Protein AF-A0AA43FS81-F1 (afdb_monomer_lite)

Foldseek 3Di:
DDDPDDDDDDDDDDDDDDDDDDDDDWAKEKEWEDEDPPDVCSQQFKWKAKRNDIDGSVQWDQDPVRITIHIDTHDQFAKIKIWMFGDDPHDTFWTDIDIDGHHHQWHKYKYKYWAQDACQVVDDLFDDKDWIQGHPVPDPDPRTTIIITMWIDHVPDPDID

Radius of gyration: 16.12 Å; chains: 1; bounding box: 38×28×53 Å

Structure (mmCIF, N/CA/C/O backbone):
data_AF-A0AA43FS81-F1
#
_entry.id   AF-A0AA43FS81-F1
#
loop_
_atom_site.group_PDB
_atom_site.id
_atom_site.type_symbol
_atom_site.label_atom_id
_atom_site.label_alt_id
_atom_site.label_comp_id
_atom_site.label_asym_id
_atom_site.label_entity_id
_atom_site.label_seq_id
_atom_site.pdbx_PDB_ins_code
_atom_site.Cartn_x
_atom_site.Cartn_y
_atom_site.Cartn_z
_atom_site.occupancy
_atom_site.B_iso_or_equiv
_atom_site.auth_seq_id
_atom_site.auth_comp_id
_atom_site.auth_asym_id
_atom_site.auth_atom_id
_atom_site.pdbx_PDB_model_num
ATOM 1 N N . MET A 1 1 ? -15.072 1.367 31.191 1.00 35.00 1 MET A N 1
ATOM 2 C CA . MET A 1 1 ? -13.859 0.637 30.773 1.00 35.00 1 MET A CA 1
ATOM 3 C C . MET A 1 1 ? -14.327 -0.717 30.295 1.00 35.00 1 MET A C 1
ATOM 5 O O . MET A 1 1 ? -14.530 -1.594 31.121 1.00 35.00 1 MET A O 1
ATOM 9 N N . ASP A 1 2 ? -14.623 -0.833 29.003 1.00 34.12 2 ASP A N 1
ATOM 10 C CA . ASP A 1 2 ? -15.103 -2.086 28.423 1.00 34.12 2 ASP A CA 1
ATOM 11 C C . ASP A 1 2 ? -13.979 -2.700 27.597 1.00 34.12 2 ASP A C 1
ATOM 13 O O . ASP A 1 2 ? -13.561 -2.169 26.568 1.00 34.12 2 ASP A O 1
ATOM 17 N N . ALA A 1 3 ? -13.440 -3.794 28.121 1.00 36.19 3 ALA A N 1
ATOM 18 C CA . ALA A 1 3 ? -12.400 -4.583 27.500 1.00 36.19 3 ALA A CA 1
ATOM 19 C C . ALA A 1 3 ? -13.008 -5.405 26.357 1.00 36.19 3 ALA A C 1
ATOM 21 O O . ALA A 1 3 ? -13.421 -6.546 26.557 1.00 36.19 3 ALA A O 1
ATOM 22 N N . ARG A 1 4 ? -13.023 -4.863 25.135 1.00 35.16 4 ARG A N 1
ATOM 23 C CA . ARG A 1 4 ? -13.175 -5.692 23.930 1.00 35.16 4 ARG A CA 1
ATOM 24 C C . ARG A 1 4 ? -11.836 -6.363 23.641 1.00 35.16 4 ARG A C 1
ATOM 26 O O . ARG A 1 4 ? -11.062 -5.917 22.803 1.00 35.16 4 ARG A O 1
ATOM 33 N N . ARG A 1 5 ? -11.531 -7.397 24.432 1.00 36.12 5 ARG A N 1
ATOM 34 C CA . ARG A 1 5 ? -10.399 -8.290 24.193 1.00 36.12 5 ARG A CA 1
ATOM 35 C C . ARG A 1 5 ? -10.687 -9.192 22.999 1.00 36.12 5 ARG A C 1
ATOM 37 O O . ARG A 1 5 ? -11.758 -9.779 22.879 1.00 36.12 5 ARG A O 1
ATOM 44 N N . PHE A 1 6 ? -9.656 -9.259 22.174 1.00 39.56 6 PHE A N 1
ATOM 45 C CA . PHE A 1 6 ? -9.458 -10.018 20.957 1.00 39.56 6 PHE A CA 1
ATOM 46 C C . PHE A 1 6 ? -9.723 -11.514 21.137 1.00 39.56 6 PHE A C 1
ATOM 48 O O . PHE A 1 6 ? -9.385 -12.113 22.160 1.00 39.56 6 PHE A O 1
ATOM 55 N N . GLY A 1 7 ? -10.351 -12.110 20.128 1.00 31.11 7 GLY A N 1
ATOM 56 C CA . GLY A 1 7 ? -10.747 -13.506 20.153 1.00 31.11 7 GLY A CA 1
ATOM 57 C C . GLY A 1 7 ? -11.295 -13.973 18.813 1.00 31.11 7 GLY A C 1
ATOM 58 O O . GLY A 1 7 ? -12.491 -13.889 18.572 1.00 31.11 7 GLY A O 1
ATOM 59 N N . ARG A 1 8 ? -10.388 -14.546 18.017 1.00 31.97 8 ARG A N 1
ATOM 60 C CA . ARG A 1 8 ? -10.586 -15.568 16.976 1.00 31.97 8 ARG A CA 1
ATOM 61 C C . ARG A 1 8 ? -11.515 -15.264 15.796 1.00 31.97 8 ARG A C 1
ATOM 63 O O . ARG A 1 8 ? -12.728 -15.402 15.869 1.00 31.97 8 ARG A O 1
ATOM 70 N N . GLY A 1 9 ? -10.853 -15.217 14.642 1.00 34.66 9 GLY A N 1
ATOM 71 C CA . GLY A 1 9 ? -11.274 -15.971 13.466 1.00 34.66 9 GLY A CA 1
ATOM 72 C C . GLY A 1 9 ? -11.997 -15.124 12.441 1.00 34.66 9 GLY A C 1
ATOM 73 O O . GLY A 1 9 ? -13.152 -14.760 12.618 1.00 34.66 9 GLY A O 1
ATOM 74 N N . SER A 1 10 ? -11.338 -14.846 11.321 1.00 25.44 10 SER A N 1
ATOM 75 C CA . SER A 1 10 ? -12.009 -14.300 10.144 1.00 25.44 10 SER A CA 1
ATOM 76 C C . SER A 1 10 ? -11.256 -14.691 8.877 1.00 25.44 10 SER A C 1
ATOM 78 O O . SER A 1 10 ? -10.088 -14.373 8.695 1.00 25.44 10 SER A O 1
ATOM 80 N N . THR A 1 11 ? -11.950 -15.411 8.000 1.00 29.97 11 THR A N 1
ATOM 81 C CA . THR A 1 11 ? -11.593 -15.658 6.596 1.00 29.97 11 THR A CA 1
ATOM 82 C C . THR A 1 11 ? -12.677 -14.998 5.755 1.00 29.97 11 THR A C 1
ATOM 84 O O . THR A 1 11 ? -13.849 -15.193 6.060 1.00 29.97 11 THR A O 1
ATOM 87 N N . VAL A 1 12 ? -12.326 -14.245 4.704 1.00 24.98 12 VAL A N 1
ATOM 88 C CA . VAL A 1 12 ? -13.303 -13.708 3.733 1.00 24.98 12 VAL A CA 1
ATOM 89 C C . VAL A 1 12 ? -12.720 -13.751 2.309 1.00 24.98 12 VAL A C 1
ATOM 91 O O . VAL A 1 12 ? -11.509 -13.784 2.112 1.00 24.98 12 VAL A O 1
ATOM 94 N N . VAL A 1 13 ? -13.619 -13.803 1.331 1.00 21.28 13 VAL A N 1
ATOM 95 C CA . VAL A 1 13 ? -13.439 -14.017 -0.113 1.00 21.28 13 VAL A CA 1
ATOM 96 C C . VAL A 1 13 ? -13.557 -12.686 -0.894 1.00 21.28 13 VAL A C 1
ATOM 98 O O . VAL A 1 13 ? -14.035 -11.694 -0.350 1.00 21.28 13 VAL A O 1
ATOM 101 N N . ALA A 1 14 ? -13.049 -12.681 -2.135 1.00 24.58 14 ALA A N 1
ATOM 102 C CA . ALA A 1 14 ? -12.728 -11.561 -3.042 1.00 24.58 14 ALA A CA 1
ATOM 103 C C . ALA A 1 14 ? -13.883 -11.004 -3.918 1.00 24.58 14 ALA A C 1
ATOM 105 O O . ALA A 1 14 ? -14.913 -11.665 -4.026 1.00 24.58 14 ALA A O 1
ATOM 106 N N . LEU A 1 15 ? -13.645 -9.879 -4.639 1.00 20.88 15 LEU A N 1
ATOM 107 C CA . LEU A 1 15 ? -14.100 -9.669 -6.041 1.00 20.88 15 LEU A CA 1
ATOM 108 C C . LEU A 1 15 ? -13.405 -8.497 -6.828 1.00 20.88 15 LEU A C 1
ATOM 110 O O . LEU A 1 15 ? -13.430 -7.365 -6.360 1.00 20.88 15 LEU A O 1
ATOM 114 N N . LEU A 1 16 ? -12.834 -8.840 -8.010 1.00 22.02 16 LEU A N 1
ATOM 115 C CA . LEU A 1 16 ? -12.685 -8.216 -9.377 1.00 22.02 16 LEU A CA 1
ATOM 116 C C . LEU A 1 16 ? -12.705 -6.663 -9.617 1.00 22.02 16 LEU A C 1
ATOM 118 O O . LEU A 1 16 ? -13.591 -6.003 -9.092 1.00 22.02 16 LEU A O 1
ATOM 122 N N . SER A 1 17 ? -11.918 -5.990 -10.506 1.00 23.12 17 SER A N 1
ATOM 123 C CA . SER A 1 17 ? -11.599 -6.244 -11.952 1.00 23.12 17 SER A CA 1
ATOM 124 C C . SER A 1 17 ? -10.515 -5.302 -12.601 1.00 23.12 17 SER A C 1
ATOM 126 O O . SER A 1 17 ? -10.553 -4.103 -12.343 1.00 23.12 17 SER A O 1
ATOM 128 N N . VAL A 1 18 ? -9.662 -5.854 -13.501 1.00 22.45 18 VAL A N 1
ATOM 129 C CA . VAL A 1 18 ? -9.116 -5.474 -14.859 1.00 22.45 18 VAL A CA 1
ATOM 130 C C . VAL A 1 18 ? -8.588 -4.057 -15.238 1.00 22.45 18 VAL A C 1
ATOM 132 O O . VAL A 1 18 ? -9.359 -3.102 -15.243 1.00 22.45 18 VAL A O 1
ATOM 135 N N . ILE A 1 19 ? -7.328 -3.977 -15.744 1.00 26.66 19 ILE A N 1
ATOM 136 C CA . ILE A 1 19 ? -6.863 -3.472 -17.084 1.00 26.66 19 ILE A CA 1
ATOM 137 C C . ILE A 1 19 ? -5.373 -3.845 -17.321 1.00 26.66 19 ILE A C 1
ATOM 139 O O . ILE A 1 19 ? -4.549 -3.780 -16.418 1.00 26.66 19 ILE A O 1
ATOM 143 N N . ALA A 1 20 ? -5.072 -4.234 -18.567 1.00 27.45 20 ALA A N 1
ATOM 144 C CA . ALA A 1 20 ? -3.859 -4.876 -19.084 1.00 27.45 20 ALA A CA 1
ATOM 145 C C . ALA A 1 20 ? -2.574 -4.017 -19.183 1.00 27.45 20 ALA A C 1
ATOM 147 O O . ALA A 1 20 ? -2.631 -2.820 -19.455 1.00 27.45 20 ALA A O 1
ATOM 148 N N . GLY A 1 21 ? -1.418 -4.695 -19.115 1.00 27.98 21 GLY A N 1
ATOM 149 C CA . GLY A 1 21 ? -0.087 -4.215 -19.514 1.00 27.98 21 GLY A CA 1
ATOM 150 C C . GLY A 1 21 ? 0.753 -5.373 -20.081 1.00 27.98 21 GLY A C 1
ATOM 151 O O . GLY A 1 21 ? 0.624 -6.505 -19.618 1.00 27.98 21 GLY A O 1
ATOM 152 N N . CYS A 1 22 ? 1.514 -5.107 -21.145 1.00 32.66 22 CYS A N 1
ATOM 153 C CA . CYS A 1 22 ? 2.083 -6.081 -22.083 1.00 32.66 22 CYS A CA 1
ATOM 154 C C . CYS A 1 22 ? 3.039 -7.128 -21.479 1.00 32.66 22 CYS A C 1
ATOM 156 O O . CYS A 1 22 ? 3.793 -6.872 -20.546 1.00 32.66 22 CYS A O 1
ATOM 158 N N . ALA A 1 23 ? 3.003 -8.317 -22.084 1.00 39.81 23 ALA A N 1
ATOM 159 C CA . ALA A 1 23 ? 3.830 -9.473 -21.775 1.00 39.81 23 ALA A CA 1
ATOM 160 C C . ALA A 1 23 ? 5.294 -9.250 -22.195 1.00 39.81 23 ALA A C 1
ATOM 162 O O . ALA A 1 23 ? 5.560 -9.016 -23.371 1.00 39.81 23 ALA A O 1
ATOM 163 N N . ASP A 1 24 ? 6.210 -9.263 -21.220 1.00 42.91 24 ASP A N 1
ATOM 164 C CA . ASP A 1 24 ? 7.346 -10.212 -21.127 1.00 42.91 24 ASP A CA 1
ATOM 165 C C . ASP A 1 24 ? 8.505 -9.709 -20.241 1.00 42.91 24 ASP A C 1
ATOM 167 O O . ASP A 1 24 ? 9.376 -10.497 -19.880 1.00 42.91 24 ASP A O 1
ATOM 171 N N . ASP A 1 25 ? 8.454 -8.468 -19.746 1.00 56.56 25 ASP A N 1
ATOM 172 C CA . ASP A 1 25 ? 9.383 -7.973 -18.723 1.00 56.56 25 ASP A CA 1
ATOM 173 C C . ASP A 1 25 ? 8.680 -7.902 -17.358 1.00 56.56 25 ASP A C 1
ATOM 175 O O . ASP A 1 25 ? 7.862 -7.022 -17.094 1.00 56.56 25 ASP A O 1
ATOM 179 N N . ARG A 1 26 ? 8.975 -8.856 -16.468 1.00 61.50 26 ARG A N 1
ATOM 180 C CA . ARG A 1 26 ? 8.497 -8.822 -15.076 1.00 61.50 26 ARG A CA 1
ATOM 181 C C . ARG A 1 26 ? 9.540 -8.167 -14.178 1.00 61.50 26 ARG A C 1
ATOM 183 O O . ARG A 1 26 ? 10.709 -8.556 -14.183 1.00 61.50 26 ARG A O 1
ATOM 190 N N . SER A 1 27 ? 9.100 -7.210 -13.370 1.00 69.56 27 SER A N 1
ATOM 191 C CA . SER A 1 27 ? 9.863 -6.686 -12.237 1.00 69.56 27 SER A CA 1
ATOM 192 C C . SER A 1 27 ? 9.400 -7.354 -10.944 1.00 69.56 27 SER A C 1
ATOM 194 O O . SER A 1 27 ? 8.328 -7.954 -10.885 1.00 69.56 27 SER A O 1
ATOM 196 N N . VAL A 1 28 ? 10.212 -7.244 -9.894 1.00 74.06 28 VAL A N 1
ATOM 197 C CA . VAL A 1 28 ? 9.842 -7.701 -8.550 1.00 74.06 28 VAL A CA 1
ATOM 198 C C . VAL A 1 28 ? 9.610 -6.479 -7.674 1.00 74.06 28 VAL A C 1
ATOM 200 O O . VAL A 1 28 ? 10.465 -5.593 -7.609 1.00 74.06 28 VAL A O 1
ATOM 203 N N . MET A 1 29 ? 8.466 -6.458 -6.995 1.00 79.25 29 MET A N 1
ATOM 204 C CA . MET A 1 29 ? 8.179 -5.532 -5.906 1.00 79.25 29 MET A CA 1
ATOM 205 C C . MET A 1 29 ? 8.280 -6.274 -4.573 1.00 79.25 29 MET A C 1
ATOM 207 O O . MET A 1 29 ? 7.690 -7.344 -4.406 1.00 79.25 29 MET A O 1
ATOM 211 N N . GLU A 1 30 ? 9.021 -5.717 -3.617 1.00 81.44 30 GLU A N 1
ATOM 212 C CA . GLU A 1 30 ? 8.964 -6.164 -2.224 1.00 81.44 30 GLU A CA 1
ATOM 213 C C . GLU A 1 30 ? 7.889 -5.362 -1.488 1.00 81.44 30 GLU A C 1
ATOM 215 O O . GLU A 1 30 ? 7.951 -4.137 -1.428 1.00 81.44 30 GLU A O 1
ATOM 220 N N . ILE A 1 31 ? 6.906 -6.060 -0.926 1.00 80.31 31 ILE A N 1
ATOM 221 C CA . ILE A 1 31 ? 5.871 -5.464 -0.085 1.00 80.31 31 ILE A CA 1
ATOM 222 C C . ILE A 1 31 ? 6.242 -5.733 1.367 1.00 80.31 31 ILE A C 1
ATOM 224 O O . ILE A 1 31 ? 6.455 -6.892 1.729 1.00 80.31 31 ILE A O 1
ATOM 228 N N . ARG A 1 32 ? 6.293 -4.698 2.205 1.00 78.88 32 ARG A N 1
ATOM 229 C CA . ARG A 1 32 ? 6.599 -4.790 3.637 1.00 78.88 32 ARG A CA 1
ATOM 230 C C . ARG A 1 32 ? 5.472 -4.180 4.457 1.00 78.88 32 ARG A C 1
ATOM 232 O O . ARG A 1 32 ? 4.944 -3.125 4.123 1.00 78.88 32 ARG A O 1
ATOM 239 N N . ALA A 1 33 ? 5.132 -4.813 5.568 1.00 75.75 33 ALA A N 1
ATOM 240 C CA . ALA A 1 33 ? 4.223 -4.229 6.546 1.00 75.75 33 ALA A CA 1
ATOM 241 C C . ALA A 1 33 ? 5.029 -3.637 7.707 1.00 75.75 33 ALA A C 1
ATOM 243 O O . ALA A 1 33 ? 5.827 -4.336 8.331 1.00 75.75 33 ALA A O 1
ATOM 244 N N . ARG A 1 34 ? 4.830 -2.345 7.984 1.00 68.56 34 ARG A N 1
ATOM 245 C CA . ARG A 1 34 ? 5.589 -1.552 8.968 1.00 68.56 34 ARG A CA 1
ATOM 246 C C . ARG A 1 34 ? 4.813 -1.247 10.255 1.00 68.56 34 ARG A C 1
ATOM 248 O O . ARG A 1 34 ? 5.262 -0.439 11.058 1.00 68.56 34 ARG A O 1
ATOM 255 N N . ALA A 1 35 ? 3.669 -1.890 10.475 1.00 58.38 35 ALA A N 1
ATOM 256 C CA . ALA A 1 35 ? 2.930 -1.786 11.734 1.00 58.38 35 ALA A CA 1
ATOM 257 C C . ALA A 1 35 ? 3.530 -2.715 12.818 1.00 58.38 35 ALA A C 1
ATOM 259 O O . ALA A 1 35 ? 4.039 -3.786 12.472 1.00 58.38 35 ALA A O 1
ATOM 260 N N . PRO A 1 36 ? 3.471 -2.355 14.118 1.00 45.28 36 PRO A N 1
ATOM 261 C CA . PRO A 1 36 ? 3.936 -3.234 15.187 1.00 45.28 36 PRO A CA 1
ATOM 262 C C . PRO A 1 36 ? 3.166 -4.565 15.204 1.00 45.28 36 PRO A C 1
ATOM 264 O O . PRO A 1 36 ? 1.940 -4.610 15.092 1.00 45.28 36 PRO A O 1
ATOM 267 N N . ILE A 1 37 ? 3.928 -5.651 15.367 1.00 41.06 37 ILE A N 1
ATOM 268 C CA . ILE A 1 37 ? 3.497 -7.063 15.426 1.00 41.06 37 ILE A CA 1
ATOM 269 C C . ILE A 1 37 ? 2.721 -7.373 16.725 1.00 41.06 37 ILE A C 1
ATOM 271 O O . ILE A 1 37 ? 2.174 -8.458 16.891 1.00 41.06 37 ILE A O 1
ATOM 275 N N . ASP A 1 38 ? 2.623 -6.415 17.646 1.00 35.56 38 ASP A N 1
ATOM 276 C CA . ASP A 1 38 ? 2.175 -6.632 19.027 1.00 35.56 38 ASP A CA 1
ATOM 277 C C . ASP A 1 38 ? 0.675 -6.947 19.177 1.00 35.56 38 ASP A C 1
ATOM 279 O O . ASP A 1 38 ? 0.200 -7.195 20.285 1.00 35.56 38 ASP A O 1
ATOM 283 N N . SER A 1 39 ? -0.084 -6.984 18.079 1.00 43.31 39 SER A N 1
ATOM 284 C CA . SER A 1 39 ? -1.387 -7.647 18.064 1.00 43.31 39 SER A CA 1
ATOM 285 C C . SER A 1 39 ? -1.289 -8.909 17.217 1.00 43.31 39 SER A C 1
ATOM 287 O O . SER A 1 39 ? -0.842 -8.850 16.071 1.00 43.31 39 SER A O 1
ATOM 289 N N . GLU A 1 40 ? -1.779 -10.038 17.741 1.00 43.03 40 GLU A N 1
ATOM 290 C CA . GLU A 1 40 ? -1.959 -11.295 16.986 1.00 43.03 40 GLU A CA 1
ATOM 291 C C . GLU A 1 40 ? -2.757 -11.094 15.671 1.00 43.03 40 GLU A C 1
ATOM 293 O O . GLU A 1 40 ? -2.770 -11.968 14.805 1.00 43.03 40 GLU A O 1
ATOM 298 N N . ASP A 1 41 ? -3.366 -9.915 15.494 1.00 47.22 41 ASP A N 1
ATOM 299 C CA . ASP A 1 41 ? -4.231 -9.504 14.397 1.00 47.22 41 ASP A CA 1
ATOM 300 C C . ASP A 1 41 ? -3.597 -8.516 13.390 1.00 47.22 41 ASP A C 1
ATOM 302 O O . ASP A 1 41 ? -4.212 -8.233 12.361 1.00 47.22 41 ASP A O 1
ATOM 306 N N . GLY A 1 42 ? -2.380 -8.003 13.624 1.00 48.22 42 GLY A N 1
ATOM 307 C CA . GLY A 1 42 ? -1.828 -6.846 12.889 1.00 48.22 42 GLY A CA 1
ATOM 308 C C . GLY A 1 42 ? -1.706 -7.036 11.370 1.00 48.22 42 GLY A C 1
ATOM 309 O O . GLY A 1 42 ? -1.898 -6.095 10.602 1.00 48.22 42 GLY A O 1
ATOM 310 N N . LEU A 1 43 ? -1.457 -8.275 10.934 1.00 54.38 43 LEU A N 1
ATOM 311 C CA . LEU A 1 43 ? -1.528 -8.679 9.527 1.00 54.38 43 LEU A CA 1
ATOM 312 C C . LEU A 1 43 ? -2.768 -9.491 9.179 1.00 54.38 43 LEU A C 1
ATOM 314 O O . LEU A 1 43 ? -3.118 -9.543 8.004 1.00 54.38 43 LEU A O 1
ATOM 318 N N . ALA A 1 44 ? -3.414 -10.142 10.152 1.00 52.75 44 ALA A N 1
ATOM 319 C CA . ALA A 1 44 ? -4.484 -11.118 9.921 1.00 52.75 44 ALA A CA 1
ATOM 320 C C . ALA A 1 44 ? -5.652 -10.540 9.104 1.00 52.75 44 ALA A C 1
ATOM 322 O O . ALA A 1 44 ? -6.355 -11.273 8.405 1.00 52.75 44 ALA A O 1
ATOM 323 N N . GLY A 1 45 ? -5.824 -9.220 9.164 1.00 62.09 45 GLY A N 1
ATOM 324 C CA . GLY A 1 45 ? -6.815 -8.476 8.409 1.00 62.09 45 GLY A CA 1
ATOM 325 C C . GLY A 1 45 ? -6.309 -7.747 7.167 1.00 62.09 45 GLY A C 1
ATOM 326 O O . GLY A 1 45 ? -7.083 -6.986 6.611 1.00 62.09 45 GLY A O 1
ATOM 327 N N . ILE A 1 46 ? -5.068 -7.905 6.706 1.00 70.44 46 ILE A N 1
ATOM 328 C CA . ILE A 1 46 ? -4.604 -7.205 5.497 1.00 70.44 46 ILE A CA 1
ATOM 329 C C . ILE A 1 46 ? -4.840 -8.060 4.254 1.00 70.44 46 ILE A C 1
ATOM 331 O O . ILE A 1 46 ? -4.511 -9.251 4.206 1.00 70.44 46 ILE A O 1
ATOM 335 N N . ARG A 1 47 ? -5.387 -7.417 3.222 1.00 79.88 47 ARG A N 1
ATOM 336 C CA . ARG A 1 47 ? -5.388 -7.912 1.847 1.00 79.88 47 ARG A CA 1
ATOM 337 C C . ARG A 1 47 ? -4.848 -6.851 0.916 1.00 79.88 47 ARG A C 1
ATOM 339 O O . ARG A 1 47 ? -5.312 -5.716 0.965 1.00 79.88 47 ARG A O 1
ATOM 346 N N . VAL A 1 48 ? -3.918 -7.255 0.061 1.00 77.69 48 VAL A N 1
ATOM 347 C CA . VAL A 1 48 ? -3.328 -6.406 -0.968 1.00 77.69 48 VAL A CA 1
ATOM 348 C C . VAL A 1 48 ? -3.549 -7.071 -2.321 1.00 77.69 48 VAL A C 1
ATOM 350 O O . VAL A 1 48 ? -3.132 -8.207 -2.532 1.00 77.69 48 VAL A O 1
ATOM 353 N N . LEU A 1 49 ? -4.240 -6.390 -3.226 1.00 81.94 49 LEU A N 1
ATOM 354 C CA . LEU A 1 49 ? -4.433 -6.819 -4.607 1.00 81.94 49 LEU A CA 1
ATOM 355 C C . LEU A 1 49 ? -3.465 -6.036 -5.494 1.00 81.94 49 LEU A C 1
ATOM 357 O O . LEU A 1 49 ? -3.564 -4.815 -5.564 1.00 81.94 49 LEU A O 1
ATOM 361 N N . LEU A 1 50 ? -2.541 -6.731 -6.159 1.00 79.56 50 LEU A N 1
ATOM 362 C CA . LEU A 1 50 ? -1.588 -6.149 -7.107 1.00 79.56 50 LEU A CA 1
ATOM 363 C C . LEU A 1 50 ? -1.866 -6.718 -8.486 1.00 79.56 50 LEU A C 1
ATOM 365 O O . LEU A 1 50 ? -1.652 -7.911 -8.695 1.00 79.56 50 LEU A O 1
ATOM 369 N N . ASN A 1 51 ? -2.322 -5.873 -9.412 1.00 73.50 51 ASN A N 1
ATOM 370 C CA . ASN A 1 51 ? -2.574 -6.257 -10.806 1.00 73.50 51 ASN A CA 1
ATOM 371 C C . ASN A 1 51 ? -3.252 -7.643 -10.928 1.00 73.50 51 ASN A C 1
ATOM 373 O O . ASN A 1 51 ? -2.754 -8.530 -11.614 1.00 73.50 51 ASN A O 1
ATOM 377 N N . GLU A 1 52 ? -4.351 -7.832 -10.183 1.00 75.38 52 GLU A N 1
ATOM 378 C CA . GLU A 1 52 ? -5.175 -9.058 -10.101 1.00 75.38 52 GLU A CA 1
ATOM 379 C C . GLU A 1 52 ? -4.659 -10.195 -9.198 1.00 75.38 52 GLU A C 1
ATOM 381 O O . GLU A 1 52 ? -5.410 -11.127 -8.902 1.00 75.38 52 GLU A O 1
ATOM 386 N N . THR A 1 53 ? -3.435 -10.108 -8.674 1.00 78.88 53 THR A N 1
ATOM 387 C CA . THR A 1 53 ? -2.907 -11.085 -7.710 1.00 78.88 53 THR A CA 1
ATOM 388 C C . THR A 1 53 ? -3.204 -10.655 -6.280 1.00 78.88 53 THR A C 1
ATOM 390 O O . THR A 1 53 ? -2.815 -9.570 -5.849 1.00 78.88 53 THR A O 1
ATOM 393 N N . LEU A 1 54 ? -3.908 -11.508 -5.534 1.00 81.88 54 LEU A N 1
ATOM 394 C CA . LEU A 1 54 ? -4.282 -11.251 -4.146 1.00 81.88 54 LEU A CA 1
ATOM 395 C C . LEU A 1 54 ? -3.241 -11.828 -3.181 1.00 81.88 54 LEU A C 1
ATOM 397 O O . LEU A 1 54 ? -3.030 -13.039 -3.154 1.00 81.88 54 LEU A O 1
ATOM 401 N N . TYR A 1 55 ? -2.692 -10.965 -2.332 1.00 78.06 55 TYR A N 1
ATOM 402 C CA . TYR A 1 55 ? -1.818 -11.304 -1.215 1.00 78.06 55 TYR A CA 1
ATOM 403 C C . TYR A 1 55 ? -2.562 -11.064 0.098 1.00 78.06 55 TYR A C 1
ATOM 405 O O . TYR A 1 55 ? -3.047 -9.964 0.371 1.00 78.06 55 TYR A O 1
ATOM 413 N N . GLY A 1 56 ? -2.683 -12.103 0.913 1.00 75.50 56 GLY A N 1
ATOM 414 C CA . GLY A 1 56 ? -3.212 -12.026 2.268 1.00 75.50 56 GLY A CA 1
ATOM 415 C C . GLY A 1 56 ? -2.113 -12.156 3.317 1.00 75.50 56 GLY A C 1
ATOM 416 O O . GLY A 1 56 ? -0.974 -12.496 3.015 1.00 75.50 56 GLY A O 1
ATOM 417 N N . ALA A 1 57 ? -2.488 -11.965 4.581 1.00 71.12 57 ALA A N 1
ATOM 418 C CA . ALA A 1 57 ? -1.616 -12.093 5.755 1.00 71.12 57 ALA A CA 1
ATOM 419 C C . ALA A 1 57 ? -0.633 -13.280 5.711 1.00 71.12 57 ALA A C 1
ATOM 421 O O . ALA A 1 57 ? 0.541 -13.142 6.035 1.00 71.12 57 ALA A O 1
ATOM 422 N N . ARG A 1 58 ? -1.127 -14.454 5.299 1.00 78.19 58 ARG A N 1
ATOM 423 C CA . ARG A 1 58 ? -0.373 -15.718 5.266 1.00 78.19 58 ARG A CA 1
ATOM 424 C C . ARG A 1 58 ? 0.750 -15.755 4.228 1.00 78.19 58 ARG A C 1
ATOM 426 O O . ARG A 1 58 ? 1.604 -16.630 4.307 1.00 78.19 58 ARG A O 1
ATOM 433 N N . ASP A 1 59 ? 0.701 -14.864 3.242 1.00 79.56 59 ASP A N 1
ATOM 434 C CA . ASP A 1 59 ? 1.679 -14.801 2.159 1.00 79.56 59 ASP A CA 1
ATOM 435 C C . ASP A 1 59 ? 2.912 -13.975 2.576 1.00 79.56 59 ASP A C 1
ATOM 437 O O . ASP A 1 59 ? 3.950 -14.028 1.918 1.00 79.56 59 ASP A O 1
ATOM 441 N N . PHE A 1 60 ? 2.823 -13.247 3.698 1.00 74.19 60 PHE A N 1
ATOM 442 C CA . PHE A 1 60 ? 3.931 -12.500 4.283 1.00 74.19 60 PHE A CA 1
ATOM 443 C C . PHE A 1 60 ? 4.789 -13.410 5.167 1.00 74.19 60 PHE A C 1
ATOM 445 O O . PHE A 1 60 ? 4.305 -14.045 6.104 1.00 74.19 60 PHE A O 1
ATOM 452 N N . ALA A 1 61 ? 6.09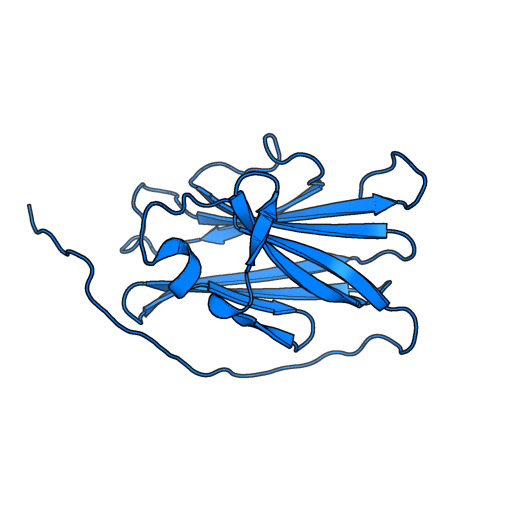1 -13.430 4.897 1.00 76.12 61 ALA A N 1
ATOM 453 C CA . ALA A 1 61 ? 7.092 -14.135 5.689 1.00 76.12 61 ALA A CA 1
AT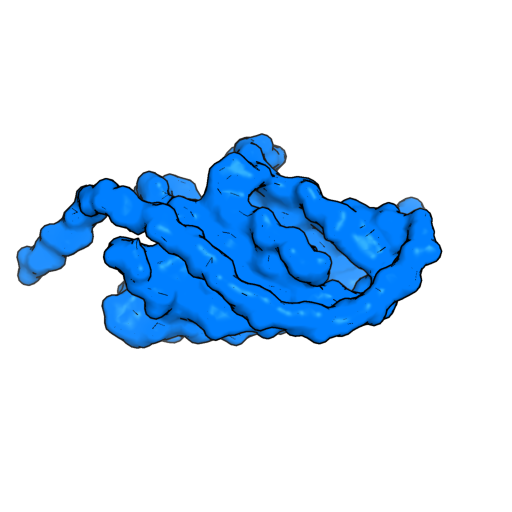OM 454 C C . ALA A 1 61 ? 7.949 -13.142 6.493 1.00 76.12 61 ALA A C 1
ATOM 456 O O . ALA A 1 61 ? 8.085 -11.987 6.083 1.00 76.12 61 ALA A O 1
ATOM 457 N N . PRO A 1 62 ? 8.581 -13.562 7.604 1.00 74.25 62 PRO A N 1
ATOM 458 C CA . PRO A 1 62 ? 9.545 -12.721 8.308 1.00 74.25 62 PRO A CA 1
ATOM 459 C C . PRO A 1 62 ? 10.663 -12.224 7.373 1.00 74.25 62 PRO A C 1
ATOM 461 O O . PRO A 1 62 ? 11.290 -13.008 6.655 1.00 74.25 62 PRO A O 1
ATOM 464 N N . GLY A 1 63 ? 10.901 -10.914 7.365 1.00 62.28 63 GLY A N 1
ATOM 465 C CA . GLY A 1 63 ? 11.935 -10.244 6.581 1.00 62.28 63 GLY A CA 1
ATOM 466 C C . GLY A 1 63 ? 13.107 -9.738 7.418 1.00 62.28 63 GLY A C 1
ATOM 467 O O . GLY A 1 63 ? 13.254 -10.059 8.599 1.00 62.28 63 GLY A O 1
ATOM 468 N N . GLU A 1 64 ? 13.973 -8.947 6.787 1.00 58.28 64 GLU A N 1
ATOM 469 C CA . GLU A 1 64 ? 15.080 -8.287 7.482 1.00 58.28 64 GLU A CA 1
ATOM 470 C C . GLU A 1 64 ? 14.541 -7.313 8.544 1.00 58.28 64 GLU A C 1
ATOM 472 O O . GLU A 1 64 ? 13.519 -6.657 8.340 1.00 58.28 64 GLU A O 1
ATOM 477 N N . GLY A 1 65 ? 15.179 -7.270 9.716 1.00 63.56 65 GLY A N 1
ATOM 478 C CA . GLY A 1 65 ? 14.679 -6.493 10.857 1.00 63.56 65 GLY A CA 1
ATOM 479 C C . GLY A 1 65 ? 13.384 -7.036 11.480 1.00 63.56 65 GLY A C 1
ATOM 480 O O . GLY A 1 65 ? 12.770 -6.343 12.282 1.00 63.56 65 GLY A O 1
ATOM 481 N N . GLY A 1 66 ? 12.955 -8.255 11.119 1.00 66.38 66 GLY A N 1
ATOM 482 C CA . GLY A 1 66 ? 11.738 -8.884 11.642 1.00 66.38 66 GLY A CA 1
ATOM 483 C C . GLY A 1 66 ? 10.441 -8.386 11.001 1.00 66.38 66 GLY A C 1
ATOM 484 O O . GLY A 1 66 ? 9.369 -8.855 11.376 1.00 66.38 66 GLY A O 1
ATOM 485 N N . LEU A 1 67 ? 10.522 -7.479 10.022 1.00 66.75 67 LEU A N 1
ATOM 486 C CA . LEU A 1 67 ? 9.349 -6.936 9.343 1.00 66.75 67 LEU A CA 1
ATOM 487 C C . LEU A 1 67 ? 8.768 -7.960 8.360 1.00 66.75 67 LEU A C 1
ATOM 489 O O . LEU A 1 67 ? 9.512 -8.484 7.526 1.00 66.75 67 LEU A O 1
ATOM 493 N N . PRO A 1 68 ? 7.461 -8.257 8.412 1.00 73.94 68 PRO A N 1
ATOM 494 C CA . PRO A 1 68 ? 6.840 -9.163 7.459 1.00 73.94 68 PRO A CA 1
ATOM 495 C C . PRO A 1 68 ? 6.907 -8.625 6.029 1.00 73.94 68 PRO A C 1
ATOM 497 O O . PRO A 1 68 ? 6.633 -7.445 5.787 1.00 73.94 68 PRO A O 1
ATOM 500 N N . ARG A 1 69 ? 7.221 -9.504 5.074 1.00 78.25 69 ARG A N 1
ATOM 501 C CA . ARG A 1 69 ? 7.337 -9.157 3.658 1.00 78.25 69 ARG A CA 1
ATOM 502 C C . ARG A 1 69 ? 6.844 -10.242 2.712 1.00 78.25 69 ARG A C 1
ATOM 504 O O . ARG A 1 69 ? 6.902 -11.428 3.030 1.00 78.25 69 ARG A O 1
ATOM 511 N N . VAL A 1 70 ? 6.467 -9.834 1.508 1.00 80.88 70 VAL A N 1
ATOM 512 C CA . VAL A 1 70 ? 6.199 -10.724 0.373 1.00 80.88 70 VAL A CA 1
ATOM 513 C C . VAL A 1 70 ? 6.803 -10.130 -0.896 1.00 80.88 70 VAL A C 1
ATOM 515 O O . VAL A 1 70 ? 6.932 -8.913 -1.024 1.00 80.88 70 VAL A O 1
ATOM 518 N N . ARG A 1 71 ? 7.214 -10.989 -1.831 1.00 80.62 71 ARG A N 1
ATOM 519 C CA . ARG A 1 71 ? 7.656 -10.569 -3.165 1.00 80.62 71 ARG A CA 1
ATOM 520 C C . ARG A 1 71 ? 6.545 -10.819 -4.167 1.00 80.62 71 ARG A C 1
ATOM 522 O O . ARG A 1 71 ? 5.988 -11.915 -4.200 1.00 80.62 71 ARG A O 1
ATOM 529 N N . ALA A 1 72 ? 6.261 -9.808 -4.971 1.00 81.56 72 ALA A N 1
ATOM 530 C CA . ALA A 1 72 ? 5.239 -9.844 -5.998 1.00 81.56 72 ALA A CA 1
ATOM 531 C C . ALA A 1 72 ? 5.854 -9.592 -7.374 1.00 81.56 72 ALA A C 1
ATOM 533 O O . ALA A 1 72 ? 6.688 -8.696 -7.531 1.00 81.56 72 ALA A O 1
ATOM 534 N N . ASP A 1 73 ? 5.413 -10.372 -8.359 1.00 83.06 73 ASP A N 1
ATOM 535 C CA . ASP A 1 73 ? 5.657 -10.059 -9.762 1.00 83.06 73 ASP A CA 1
ATOM 536 C C . ASP A 1 73 ? 4.793 -8.853 -10.135 1.00 83.06 73 ASP A C 1
ATOM 538 O O . ASP A 1 73 ? 3.579 -8.852 -9.921 1.00 83.06 73 ASP A O 1
ATOM 542 N N . VAL A 1 74 ? 5.419 -7.829 -10.702 1.00 80.31 74 VAL A N 1
ATOM 543 C CA . VAL A 1 74 ? 4.749 -6.602 -11.139 1.00 80.31 74 VAL A CA 1
ATOM 544 C C . VAL A 1 74 ? 5.137 -6.275 -12.581 1.00 80.31 74 VAL A C 1
ATOM 546 O O . VAL A 1 74 ? 6.195 -6.724 -13.045 1.00 80.31 74 VAL A O 1
ATOM 549 N N . PRO A 1 75 ? 4.312 -5.498 -13.307 1.00 82.12 75 PRO A N 1
ATOM 550 C CA . PRO A 1 75 ? 4.711 -4.957 -14.601 1.00 82.12 75 PRO A CA 1
ATOM 551 C C . PRO A 1 75 ? 6.050 -4.221 -14.487 1.00 82.12 75 PRO A C 1
ATOM 553 O O . PRO A 1 75 ? 6.293 -3.516 -13.501 1.00 82.12 75 PRO A O 1
ATOM 556 N N . SER A 1 76 ? 6.933 -4.398 -15.468 1.00 81.56 76 SER A N 1
ATOM 557 C CA . SER A 1 76 ? 8.188 -3.648 -15.524 1.00 81.56 76 SER A CA 1
ATOM 558 C C . SER A 1 76 ? 7.953 -2.161 -15.770 1.00 81.56 76 SER A C 1
ATOM 560 O O . SER A 1 76 ? 8.670 -1.345 -15.201 1.00 81.56 76 SER A O 1
ATOM 562 N N . ASP A 1 77 ? 6.943 -1.805 -16.562 1.00 82.00 77 ASP A N 1
ATOM 563 C CA . ASP A 1 77 ? 6.549 -0.440 -16.893 1.00 82.00 77 ASP A CA 1
ATOM 564 C C . ASP A 1 77 ? 5.015 -0.260 -16.905 1.00 82.00 77 ASP A C 1
ATOM 566 O O . ASP A 1 77 ? 4.243 -1.184 -16.635 1.00 82.00 77 ASP A O 1
ATOM 570 N N . GLY A 1 78 ? 4.553 0.974 -17.129 1.00 85.88 78 GLY A N 1
ATOM 571 C CA . GLY A 1 78 ? 3.126 1.302 -17.177 1.00 85.88 78 GLY A CA 1
ATOM 572 C C . GLY A 1 78 ? 2.555 1.681 -15.812 1.00 85.88 78 GLY A C 1
ATOM 573 O O . GLY A 1 78 ? 3.117 2.528 -15.124 1.00 85.88 78 GLY A O 1
ATOM 574 N N . PHE A 1 79 ? 1.413 1.105 -15.431 1.00 85.69 79 PHE A N 1
ATOM 575 C CA . PHE A 1 79 ? 0.761 1.397 -14.152 1.00 85.69 79 PHE A CA 1
ATOM 576 C C . PHE A 1 79 ? 0.483 0.118 -13.365 1.00 85.69 79 PHE A C 1
ATOM 578 O O . PHE A 1 79 ? -0.112 -0.823 -13.884 1.00 85.69 79 PHE A O 1
ATOM 585 N N . LEU A 1 80 ? 0.864 0.112 -12.090 1.00 84.25 80 LEU A N 1
ATOM 586 C CA . LEU A 1 80 ? 0.489 -0.906 -11.120 1.00 84.25 80 LEU A CA 1
ATOM 587 C C . LEU A 1 80 ? -0.634 -0.363 -10.239 1.00 84.25 80 LEU A C 1
ATOM 589 O O . LEU A 1 80 ? -0.441 0.599 -9.495 1.00 84.25 80 LEU A O 1
ATOM 593 N N . ARG A 1 81 ? -1.798 -1.009 -10.290 1.00 87.81 81 ARG A N 1
ATOM 594 C CA . ARG A 1 81 ? -2.874 -0.774 -9.327 1.00 87.81 81 ARG A CA 1
ATOM 595 C C . ARG A 1 81 ? -2.641 -1.613 -8.074 1.00 87.81 81 ARG A C 1
ATOM 597 O O . ARG A 1 81 ? -2.438 -2.825 -8.174 1.00 87.81 81 ARG A O 1
ATOM 604 N N . ILE A 1 82 ? -2.723 -0.957 -6.924 1.00 82.94 82 ILE A N 1
ATOM 605 C CA . ILE A 1 82 ? -2.741 -1.569 -5.600 1.00 82.94 82 ILE A CA 1
ATOM 606 C C . ILE A 1 82 ? -4.091 -1.260 -4.978 1.00 82.94 82 ILE A C 1
ATOM 608 O O . ILE A 1 82 ? -4.429 -0.090 -4.829 1.00 82.94 82 ILE A O 1
ATOM 612 N N . ASP A 1 83 ? -4.822 -2.284 -4.561 1.00 86.81 83 ASP A N 1
ATOM 613 C CA . ASP A 1 83 ? -5.967 -2.122 -3.667 1.00 86.81 83 ASP A CA 1
ATOM 614 C C . ASP A 1 83 ? -5.639 -2.767 -2.320 1.00 86.81 83 ASP A C 1
ATOM 616 O O . ASP A 1 83 ? -5.177 -3.908 -2.260 1.00 86.81 83 ASP A O 1
ATOM 620 N N . LEU A 1 84 ? -5.877 -2.037 -1.235 1.00 86.50 84 LEU A N 1
ATOM 621 C CA . LEU A 1 84 ? -5.706 -2.498 0.132 1.00 86.50 84 LEU A CA 1
ATOM 622 C C . LEU A 1 84 ? -7.049 -2.506 0.852 1.00 86.50 84 LEU A C 1
ATOM 624 O O . LEU A 1 84 ? -7.808 -1.536 0.821 1.00 86.50 84 LEU A O 1
ATOM 628 N N . VAL A 1 85 ? -7.302 -3.597 1.566 1.00 85.56 85 VAL A N 1
ATOM 629 C CA . VAL A 1 85 ? -8.400 -3.694 2.523 1.00 85.56 85 VAL A CA 1
ATOM 630 C C . VAL A 1 85 ? -7.835 -4.128 3.865 1.00 85.56 85 VAL A C 1
ATOM 632 O O . VAL A 1 85 ? -7.122 -5.131 3.946 1.00 85.56 85 VAL A O 1
ATOM 635 N N . LEU A 1 86 ? -8.172 -3.371 4.908 1.00 81.44 86 LEU A N 1
ATOM 636 C CA . LEU A 1 86 ? -7.882 -3.707 6.293 1.00 81.44 86 LEU A CA 1
ATOM 637 C C . LEU A 1 86 ? -9.161 -4.196 6.973 1.00 81.44 86 LEU A C 1
ATOM 639 O O . LEU A 1 86 ? -10.189 -3.514 6.963 1.00 81.44 86 LEU A O 1
ATOM 643 N N . TYR A 1 87 ? -9.071 -5.366 7.592 1.00 78.00 87 TYR A N 1
ATOM 644 C CA . TYR A 1 87 ? -10.123 -5.978 8.384 1.00 78.00 87 TYR A CA 1
ATOM 645 C C . TYR A 1 87 ? -9.765 -5.960 9.872 1.00 78.00 87 TYR A C 1
ATOM 647 O O . TYR A 1 87 ? -8.618 -6.196 10.246 1.00 78.00 87 TYR A O 1
ATOM 655 N N . GLN A 1 88 ? -10.764 -5.769 10.727 1.00 74.31 88 GLN A N 1
ATOM 656 C CA . GLN A 1 88 ? -10.649 -5.958 12.171 1.00 74.31 88 GLN A CA 1
ATOM 657 C C . GLN A 1 88 ? -11.938 -6.590 12.691 1.00 74.31 88 GLN A C 1
ATOM 659 O O . GLN A 1 88 ? -13.031 -6.114 12.402 1.00 74.31 88 GLN A O 1
ATOM 664 N N . GLY A 1 89 ? -11.829 -7.705 13.421 1.00 73.56 89 GLY A N 1
ATOM 665 C CA . GLY A 1 89 ? -13.008 -8.414 13.938 1.00 73.56 89 GLY A CA 1
ATOM 666 C C . GLY A 1 89 ? -13.996 -8.873 12.855 1.00 73.56 89 GLY A C 1
ATOM 667 O O . GLY A 1 89 ? -15.188 -8.969 13.123 1.00 73.56 89 GLY A O 1
ATOM 668 N N . GLY A 1 90 ? -13.517 -9.119 11.630 1.00 75.88 90 GLY A N 1
ATOM 669 C CA . GLY A 1 90 ? -14.349 -9.504 10.485 1.00 75.88 90 GLY A CA 1
ATOM 670 C C . GLY A 1 90 ? -14.985 -8.337 9.722 1.00 75.88 90 GLY A C 1
ATOM 671 O O . GLY A 1 90 ? -15.559 -8.562 8.659 1.00 75.88 90 GLY A O 1
ATOM 672 N N . GLU A 1 91 ? -14.840 -7.101 10.201 1.00 78.88 91 GLU A N 1
ATOM 673 C CA . GLU A 1 91 ? -15.353 -5.899 9.542 1.00 78.88 91 GLU A CA 1
ATOM 674 C C . GLU A 1 91 ? -14.256 -5.177 8.758 1.00 78.88 91 GLU A C 1
ATOM 676 O O . GLU A 1 91 ? -13.088 -5.211 9.140 1.00 78.88 91 GLU A O 1
ATOM 681 N N . VAL A 1 92 ? -14.624 -4.522 7.653 1.00 85.06 92 VAL A N 1
ATOM 682 C CA . VAL A 1 92 ? -13.710 -3.646 6.906 1.00 85.06 92 VAL A CA 1
ATOM 683 C C . VAL A 1 92 ? -13.589 -2.325 7.653 1.00 85.06 92 VAL A C 1
ATOM 685 O O . VAL A 1 92 ? -14.582 -1.618 7.817 1.00 85.06 92 VAL A O 1
ATOM 688 N N . VAL A 1 93 ? -12.374 -1.976 8.069 1.00 84.31 93 VAL A N 1
ATOM 689 C CA . VAL A 1 93 ? -12.107 -0.739 8.825 1.00 84.31 93 VAL A CA 1
ATOM 690 C C . VAL A 1 93 ? -11.404 0.327 7.992 1.00 84.31 93 VAL A C 1
ATOM 692 O O . VAL A 1 93 ? -11.503 1.510 8.312 1.00 84.31 93 VAL A O 1
ATOM 695 N N . ALA A 1 94 ? -10.740 -0.085 6.910 1.00 87.19 94 ALA A N 1
ATOM 696 C CA . ALA A 1 94 ? -10.191 0.787 5.879 1.00 87.19 94 ALA A CA 1
ATOM 697 C C . ALA A 1 94 ? -10.179 0.059 4.528 1.00 87.19 94 ALA A C 1
ATOM 699 O O . ALA A 1 94 ? -9.950 -1.152 4.465 1.00 87.19 94 ALA A O 1
ATOM 700 N N . GLY A 1 95 ? -10.415 0.797 3.447 1.00 89.31 95 GLY A N 1
ATOM 701 C CA . GLY A 1 95 ? -10.382 0.277 2.085 1.00 89.31 95 GLY A CA 1
ATOM 702 C C . GLY A 1 95 ? -10.026 1.387 1.108 1.00 89.31 95 GLY A C 1
ATOM 703 O O . GLY A 1 95 ? -10.644 2.449 1.132 1.00 89.31 95 GLY A O 1
ATOM 704 N N . GLY A 1 96 ? -9.022 1.154 0.274 1.00 89.31 96 GLY A N 1
ATOM 705 C CA . GLY A 1 96 ? -8.515 2.152 -0.661 1.00 89.31 96 GLY A CA 1
ATOM 706 C C . GLY A 1 96 ? -7.419 1.576 -1.539 1.00 89.31 96 GLY A C 1
ATOM 707 O O . GLY A 1 96 ? -7.212 0.367 -1.565 1.00 89.31 96 GLY A O 1
ATOM 708 N N . GLY A 1 97 ? -6.713 2.428 -2.267 1.00 88.44 97 GLY A N 1
ATOM 709 C CA . GLY A 1 97 ? -5.698 1.958 -3.192 1.00 88.44 97 GLY A CA 1
ATOM 710 C C . GLY A 1 97 ? -4.923 3.083 -3.848 1.00 88.44 97 GLY A C 1
ATOM 711 O O . GLY A 1 97 ? -5.315 4.243 -3.772 1.00 88.44 97 GLY A O 1
ATOM 712 N N . ALA A 1 98 ? -3.839 2.712 -4.516 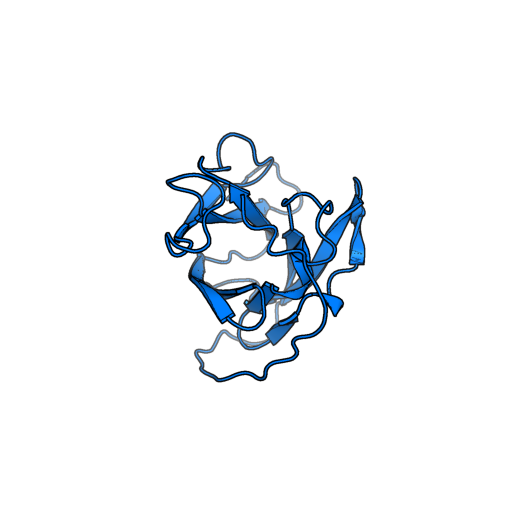1.00 87.50 98 ALA A N 1
ATOM 713 C CA . ALA A 1 98 ? -2.961 3.618 -5.239 1.00 87.50 98 ALA A CA 1
ATOM 714 C C . ALA A 1 98 ? -2.707 3.095 -6.657 1.00 87.50 98 ALA A C 1
ATOM 716 O O . ALA A 1 98 ? -2.798 1.897 -6.931 1.00 87.50 98 ALA A O 1
ATOM 717 N N . SER A 1 99 ? -2.377 4.005 -7.571 1.00 87.88 99 SER A N 1
ATOM 718 C CA . SER A 1 99 ? -1.856 3.662 -8.897 1.00 87.88 99 SER A CA 1
ATOM 719 C C . SER A 1 99 ? -0.423 4.161 -9.007 1.00 87.88 99 SER A C 1
ATOM 721 O O . SER A 1 99 ? -0.176 5.364 -8.961 1.00 87.88 99 SER A O 1
ATOM 723 N N . ILE A 1 100 ? 0.520 3.233 -9.138 1.00 86.50 100 ILE A N 1
ATOM 724 C CA . ILE A 1 100 ? 1.950 3.519 -9.224 1.00 86.50 100 ILE A CA 1
ATOM 725 C C . ILE A 1 100 ? 2.358 3.517 -10.691 1.00 86.50 100 ILE A C 1
ATOM 727 O O . ILE A 1 100 ? 2.131 2.534 -11.390 1.00 86.50 100 ILE A O 1
ATOM 731 N N . ALA A 1 101 ? 2.977 4.602 -11.155 1.00 87.62 101 ALA A N 1
ATOM 732 C CA . ALA A 1 101 ? 3.634 4.619 -12.456 1.00 87.62 101 ALA A CA 1
ATOM 733 C C . ALA A 1 101 ? 4.926 3.792 -12.373 1.00 87.62 101 ALA A C 1
ATOM 735 O O . ALA A 1 101 ? 5.880 4.183 -11.701 1.00 87.62 101 ALA A O 1
ATOM 736 N N . MET A 1 102 ? 4.932 2.643 -13.037 1.00 83.06 102 MET A N 1
ATOM 737 C CA . MET A 1 102 ? 6.057 1.720 -13.084 1.00 83.06 102 MET A CA 1
ATOM 738 C C . MET A 1 102 ? 7.040 2.156 -14.170 1.00 83.06 102 MET A C 1
ATOM 740 O O . MET A 1 102 ? 6.655 2.612 -15.250 1.00 83.06 102 MET A O 1
ATOM 744 N N . GLN A 1 103 ? 8.325 1.981 -13.888 1.00 83.19 103 GLN A N 1
ATOM 745 C CA . GLN A 1 103 ? 9.422 2.262 -14.804 1.00 83.19 103 GLN A CA 1
ATOM 746 C C . GLN A 1 103 ? 10.316 1.040 -14.929 1.00 83.19 103 GLN A C 1
ATOM 748 O O . GLN A 1 103 ? 10.738 0.453 -13.923 1.00 83.19 103 GLN A O 1
ATOM 753 N N . GLY A 1 104 ? 10.645 0.704 -16.176 1.00 79.62 104 GLY A N 1
ATOM 754 C CA . GLY A 1 104 ? 11.584 -0.365 -16.474 1.00 79.62 104 GLY A CA 1
ATOM 755 C C . GLY A 1 104 ? 12.941 -0.103 -15.821 1.00 79.62 104 GLY A C 1
ATOM 756 O O . GLY A 1 104 ? 13.360 1.043 -15.663 1.00 79.62 104 GLY A O 1
ATOM 757 N N . ASN A 1 105 ? 13.647 -1.177 -15.461 1.00 77.94 105 ASN A N 1
ATOM 758 C CA . ASN A 1 105 ? 14.952 -1.159 -14.778 1.00 77.94 105 ASN A CA 1
ATOM 759 C C . ASN A 1 105 ? 14.955 -0.662 -13.322 1.00 77.94 105 ASN A C 1
ATOM 761 O O . ASN A 1 105 ? 16.033 -0.432 -12.773 1.00 77.94 105 ASN A O 1
ATOM 765 N N . PHE A 1 106 ? 13.795 -0.542 -12.676 1.00 77.44 106 PHE A N 1
ATOM 766 C CA . PHE A 1 106 ? 13.706 -0.233 -11.249 1.00 77.44 106 PHE A CA 1
ATOM 767 C C . PHE A 1 106 ? 13.431 -1.484 -10.404 1.00 77.44 106 PHE A C 1
ATOM 769 O O . PHE A 1 106 ? 12.739 -2.415 -10.822 1.00 77.44 106 PHE A O 1
ATOM 776 N N . GLU A 1 107 ? 13.988 -1.502 -9.198 1.00 79.88 107 GLU A N 1
ATOM 777 C CA . GLU A 1 107 ? 13.571 -2.373 -8.102 1.00 79.88 107 GLU A CA 1
ATOM 778 C C . GLU A 1 107 ? 12.579 -1.610 -7.235 1.00 79.88 107 GLU A C 1
ATOM 780 O O . GLU A 1 107 ? 12.865 -0.489 -6.812 1.00 79.88 107 GLU A O 1
ATOM 785 N N . TRP A 1 108 ? 11.416 -2.206 -6.991 1.00 83.88 108 TRP A N 1
ATOM 786 C CA . TRP A 1 108 ? 10.296 -1.514 -6.366 1.00 83.88 108 TRP A CA 1
ATOM 787 C C . TRP A 1 108 ? 10.060 -1.986 -4.937 1.00 83.88 108 TRP A C 1
ATOM 789 O O . TRP A 1 108 ? 10.156 -3.178 -4.633 1.00 83.88 108 TRP A O 1
ATOM 799 N N . GLY A 1 109 ? 9.708 -1.042 -4.070 1.00 84.75 109 GLY A N 1
ATOM 800 C CA . GLY A 1 109 ? 9.282 -1.298 -2.702 1.00 84.75 109 GLY A CA 1
ATOM 801 C C . GLY A 1 109 ? 7.920 -0.675 -2.428 1.00 84.75 109 GLY A C 1
ATOM 802 O O . GLY A 1 109 ? 7.654 0.448 -2.857 1.00 84.75 109 GLY A O 1
ATOM 803 N N . LEU A 1 110 ? 7.080 -1.400 -1.696 1.00 85.69 110 LEU A N 1
ATOM 804 C CA . LEU A 1 110 ? 5.826 -0.909 -1.134 1.00 85.69 110 LEU A CA 1
ATOM 805 C C . LEU A 1 110 ? 5.814 -1.194 0.366 1.00 85.69 110 LEU A C 1
ATOM 807 O O . LEU A 1 110 ? 5.850 -2.345 0.788 1.00 85.69 110 LEU A O 1
ATOM 811 N N . ASP A 1 111 ? 5.697 -0.150 1.164 1.00 83.69 111 ASP A N 1
ATOM 812 C CA . ASP A 1 111 ? 5.584 -0.211 2.608 1.00 83.69 111 ASP A CA 1
ATOM 813 C C . ASP A 1 111 ? 4.162 0.173 3.029 1.00 83.69 111 ASP A C 1
ATOM 815 O O . ASP A 1 111 ? 3.612 1.181 2.590 1.00 83.69 111 ASP A O 1
ATOM 819 N N . VAL A 1 112 ? 3.559 -0.635 3.898 1.00 83.75 112 VAL A N 1
ATOM 820 C CA . VAL A 1 112 ? 2.232 -0.378 4.469 1.00 83.75 112 VAL A CA 1
ATOM 821 C C . VAL A 1 112 ? 2.392 0.033 5.928 1.00 83.75 112 VAL A C 1
ATOM 823 O O . VAL A 1 112 ? 2.864 -0.763 6.743 1.00 83.75 112 VAL A O 1
ATOM 826 N N . PHE A 1 113 ? 1.978 1.250 6.272 1.00 82.88 113 PHE A N 1
ATOM 827 C CA . PHE A 1 113 ? 2.024 1.789 7.633 1.00 82.88 113 PHE A CA 1
ATOM 828 C C . PHE A 1 113 ? 0.618 1.965 8.201 1.00 82.88 113 PHE A C 1
ATOM 830 O O . PHE A 1 113 ? -0.329 2.222 7.464 1.00 82.88 113 PHE A O 1
ATOM 837 N N . ARG A 1 114 ? 0.490 1.884 9.526 1.00 83.81 114 ARG A N 1
ATOM 838 C CA . ARG A 1 114 ? -0.710 2.292 10.267 1.00 83.81 114 ARG A CA 1
ATOM 839 C C . ARG A 1 114 ? -0.284 3.319 11.307 1.00 83.81 114 ARG A C 1
ATOM 841 O O . ARG A 1 114 ? 0.377 2.950 12.272 1.00 83.81 114 ARG A O 1
ATOM 848 N N . GLN A 1 115 ? -0.604 4.584 11.070 1.00 82.38 115 GLN A N 1
ATOM 849 C CA . GLN A 1 115 ? -0.167 5.707 11.902 1.00 82.38 115 GLN A CA 1
ATOM 850 C C . GLN A 1 115 ? -0.938 6.984 11.544 1.00 82.38 115 GLN A C 1
ATOM 852 O O . GLN A 1 115 ? -1.694 7.019 10.572 1.00 82.38 115 GLN A O 1
ATOM 857 N N . ILE A 1 116 ? -0.752 8.032 12.343 1.00 87.94 116 ILE A N 1
ATOM 858 C CA . ILE A 1 116 ? -1.387 9.340 12.136 1.00 87.94 116 ILE A CA 1
ATOM 859 C C . ILE A 1 116 ? -0.633 10.153 11.080 1.00 87.94 116 ILE A C 1
ATOM 861 O O . ILE A 1 116 ? -1.242 10.750 10.198 1.00 87.94 116 ILE A O 1
ATOM 865 N N . GLU A 1 117 ? 0.694 10.176 11.171 1.00 90.00 117 GLU A N 1
ATOM 866 C CA . GLU A 1 117 ? 1.544 11.030 10.341 1.00 90.00 117 GLU A CA 1
ATOM 867 C C . GLU A 1 117 ? 1.921 10.349 9.025 1.00 90.00 117 GLU A C 1
ATOM 869 O O . GLU A 1 117 ? 2.035 9.126 8.954 1.00 90.00 117 GLU A O 1
ATOM 874 N N . ASP A 1 118 ? 2.155 11.142 7.983 1.00 91.44 118 ASP A N 1
ATOM 875 C CA . ASP A 1 118 ? 2.660 10.634 6.710 1.00 91.44 118 ASP A CA 1
ATOM 876 C C . ASP A 1 118 ? 4.061 10.010 6.914 1.00 91.44 118 ASP A C 1
ATOM 878 O O . ASP A 1 118 ? 4.965 10.685 7.416 1.00 91.44 118 ASP A O 1
ATOM 882 N N . PRO A 1 119 ? 4.284 8.728 6.557 1.00 83.62 119 PRO A N 1
ATOM 883 C CA . PRO A 1 119 ? 5.577 8.083 6.741 1.00 83.62 119 PRO A CA 1
ATOM 884 C C . PRO A 1 119 ? 6.654 8.578 5.770 1.00 83.62 119 PRO A C 1
ATOM 886 O O . PRO A 1 119 ? 7.790 8.130 5.909 1.00 83.62 119 PRO A O 1
ATOM 889 N N . LEU A 1 120 ? 6.359 9.447 4.796 1.00 85.31 120 LEU A N 1
ATOM 890 C CA . LEU A 1 120 ? 7.308 9.831 3.744 1.00 85.31 120 LEU A CA 1
ATOM 891 C C . LEU A 1 120 ? 8.657 10.329 4.293 1.00 85.31 120 LEU A C 1
ATOM 893 O O . LEU A 1 120 ? 9.700 9.933 3.779 1.00 85.31 120 LEU A O 1
ATOM 897 N N . ASP A 1 121 ? 8.650 11.102 5.381 1.00 78.62 121 ASP A N 1
ATOM 898 C CA . ASP A 1 121 ? 9.873 11.641 5.999 1.00 78.62 121 ASP A CA 1
ATOM 899 C C . ASP A 1 121 ? 10.684 10.596 6.788 1.00 78.62 121 ASP A C 1
ATOM 901 O O . ASP A 1 121 ? 11.855 10.808 7.106 1.00 78.62 121 ASP A O 1
ATOM 905 N N . THR A 1 122 ? 10.075 9.456 7.119 1.00 75.38 122 THR A N 1
ATOM 906 C CA . THR A 1 122 ? 10.692 8.390 7.931 1.00 75.38 122 THR A CA 1
ATOM 907 C C . THR A 1 122 ? 10.927 7.100 7.147 1.00 75.38 122 THR A C 1
ATOM 909 O O . THR A 1 122 ? 11.735 6.259 7.553 1.00 75.38 122 THR A O 1
ATOM 912 N N . CYS A 1 123 ? 10.266 6.935 6.001 1.00 72.19 123 CYS A N 1
ATOM 913 C CA . CYS A 1 123 ? 10.453 5.796 5.126 1.00 72.19 123 CYS A CA 1
ATOM 914 C C . CYS A 1 123 ? 11.722 5.962 4.284 1.00 72.19 123 CYS A C 1
ATOM 916 O O . CYS A 1 123 ? 11.803 6.776 3.365 1.00 72.19 123 CYS A O 1
ATOM 918 N N . MET A 1 124 ? 12.710 5.104 4.535 1.00 70.00 124 MET A N 1
ATOM 919 C CA . MET A 1 124 ? 13.902 5.039 3.695 1.00 70.00 124 MET A CA 1
ATOM 920 C C . MET A 1 124 ? 13.574 4.466 2.310 1.00 70.00 124 MET A C 1
ATOM 922 O O . MET A 1 124 ? 13.212 3.295 2.186 1.00 70.00 124 MET A O 1
ATOM 926 N N . GLY A 1 125 ? 13.777 5.282 1.273 1.00 73.75 125 GLY A N 1
ATOM 927 C CA . GLY A 1 125 ? 13.594 4.887 -0.126 1.00 73.75 125 GLY A CA 1
ATOM 928 C C . GLY A 1 125 ? 12.160 5.004 -0.643 1.00 73.75 125 GLY A C 1
ATOM 929 O O . GLY A 1 125 ? 11.911 4.588 -1.771 1.00 73.75 1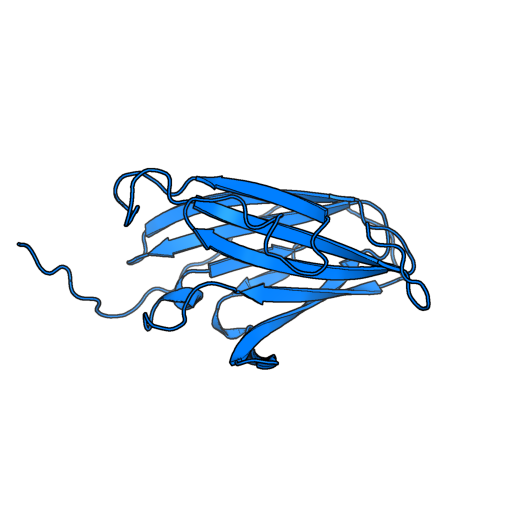25 GLY A O 1
ATOM 930 N N . CYS A 1 126 ? 11.235 5.566 0.142 1.00 81.06 126 CYS A N 1
ATOM 931 C CA . CYS A 1 126 ? 9.929 5.973 -0.365 1.00 81.06 126 CYS A CA 1
ATOM 932 C C . CYS A 1 126 ? 10.025 7.329 -1.075 1.00 81.06 126 CYS A C 1
ATOM 934 O O . CYS A 1 126 ? 10.772 8.211 -0.655 1.00 81.06 126 CYS A O 1
ATOM 936 N N . PHE A 1 127 ? 9.228 7.504 -2.122 1.00 86.69 127 PHE A N 1
ATOM 937 C CA . PHE A 1 127 ? 9.096 8.757 -2.864 1.00 86.69 127 PHE A CA 1
ATOM 938 C C . PHE A 1 127 ? 7.676 9.324 -2.816 1.00 86.69 127 PHE A C 1
ATOM 940 O O . PHE A 1 127 ? 7.485 10.541 -2.862 1.00 86.69 127 PHE A O 1
ATOM 947 N N . ARG A 1 128 ? 6.665 8.456 -2.723 1.00 91.56 128 ARG A N 1
ATOM 948 C CA . ARG A 1 128 ? 5.255 8.847 -2.651 1.00 91.56 128 ARG A CA 1
ATOM 949 C C . ARG A 1 128 ? 4.522 8.065 -1.581 1.00 91.56 128 ARG A C 1
ATOM 951 O O . ARG A 1 128 ? 4.905 6.946 -1.235 1.00 91.56 128 ARG A O 1
ATOM 958 N N . THR A 1 129 ? 3.433 8.666 -1.125 1.00 92.25 129 THR A N 1
ATOM 959 C CA . THR A 1 129 ? 2.490 8.078 -0.186 1.00 92.25 129 THR A CA 1
ATOM 960 C C . THR A 1 129 ? 1.054 8.265 -0.664 1.00 92.25 129 THR A C 1
ATOM 962 O O . THR A 1 129 ? 0.748 9.190 -1.417 1.00 92.25 129 THR A O 1
ATOM 965 N N . GLU A 1 130 ? 0.180 7.360 -0.236 1.00 94.38 130 GLU A N 1
ATOM 966 C CA . GLU A 1 130 ? -1.271 7.438 -0.378 1.00 94.38 130 GLU A CA 1
ATOM 967 C C . GLU A 1 130 ? -1.899 7.145 0.984 1.00 94.38 130 GLU A C 1
ATOM 969 O O . GLU A 1 130 ? -1.556 6.152 1.636 1.00 94.38 130 GLU A O 1
ATOM 974 N N . MET A 1 131 ? -2.822 8.007 1.410 1.00 94.69 131 MET A N 1
ATOM 975 C CA . MET A 1 131 ? -3.527 7.875 2.680 1.00 94.69 131 MET A CA 1
ATOM 976 C C . MET A 1 131 ? -4.862 7.160 2.475 1.00 94.69 131 MET A C 1
ATOM 978 O O . MET A 1 131 ? -5.709 7.599 1.701 1.00 94.69 131 MET A O 1
ATOM 982 N N . ILE A 1 132 ? -5.101 6.108 3.250 1.00 91.94 132 ILE A N 1
ATOM 983 C CA . ILE A 1 132 ? -6.381 5.411 3.322 1.00 91.94 132 ILE A CA 1
ATOM 984 C C . ILE A 1 132 ? -6.952 5.620 4.732 1.00 91.94 132 ILE A C 1
ATOM 986 O O . ILE A 1 132 ? -6.416 5.069 5.700 1.00 91.94 132 ILE A O 1
ATOM 990 N N . PRO A 1 133 ? -8.034 6.402 4.888 1.00 92.75 133 PRO A N 1
ATOM 991 C CA . PRO A 1 133 ? -8.579 6.705 6.204 1.00 92.75 133 PRO A CA 1
ATOM 992 C C . PRO A 1 133 ? -9.144 5.448 6.874 1.00 92.75 133 PRO A C 1
ATOM 994 O O . PRO A 1 133 ? -9.857 4.657 6.251 1.00 92.75 133 PRO A O 1
ATOM 997 N N . ILE A 1 134 ? -8.863 5.295 8.170 1.00 85.62 134 ILE A N 1
ATOM 998 C CA . ILE A 1 134 ? -9.525 4.302 9.021 1.00 85.62 134 ILE A CA 1
ATOM 999 C C . ILE A 1 134 ? -10.822 4.918 9.549 1.00 85.62 134 ILE A C 1
ATOM 1001 O O . ILE A 1 134 ? -10.847 6.072 9.978 1.00 85.62 134 ILE A O 1
ATOM 1005 N N . GLY A 1 135 ? -11.918 4.158 9.521 1.00 85.25 135 GLY A N 1
ATOM 1006 C CA . GLY A 1 135 ? -13.197 4.622 10.057 1.00 85.25 135 GLY A CA 1
ATOM 1007 C C . GLY A 1 135 ? -13.081 5.014 11.534 1.00 85.25 135 GLY A C 1
ATOM 1008 O O . GLY A 1 135 ? -12.494 4.281 12.321 1.00 85.25 135 GLY A O 1
ATOM 1009 N N . ALA A 1 136 ? -13.683 6.140 11.933 1.00 88.06 136 ALA A N 1
ATOM 1010 C CA . ALA A 1 136 ? -13.511 6.727 13.271 1.00 88.06 136 ALA A CA 1
ATOM 1011 C C . ALA A 1 136 ? -13.813 5.769 14.444 1.00 88.06 136 ALA A C 1
ATOM 1013 O O . ALA A 1 136 ? -13.218 5.891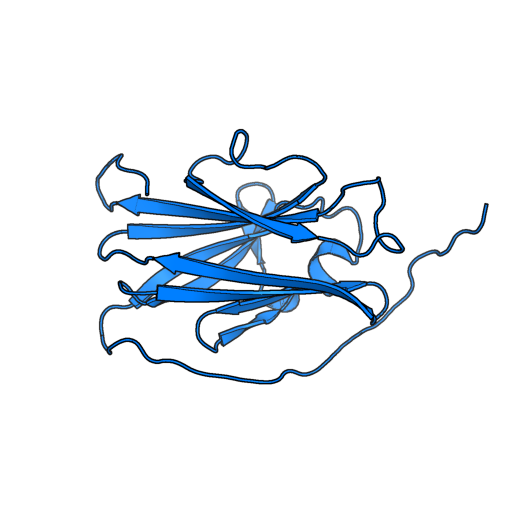 15.508 1.00 88.06 136 ALA A O 1
ATOM 1014 N N . ALA A 1 137 ? -14.709 4.794 14.256 1.00 85.75 137 ALA A N 1
ATOM 1015 C CA . ALA A 1 137 ? -15.025 3.779 15.266 1.00 85.75 137 ALA A CA 1
ATOM 1016 C C . ALA A 1 137 ? -13.885 2.768 15.524 1.00 85.75 137 ALA A C 1
ATOM 1018 O O . ALA A 1 137 ? -13.925 2.047 16.519 1.00 85.75 137 ALA A O 1
ATOM 1019 N N . TRP A 1 138 ? -12.903 2.709 14.623 1.00 82.25 138 TRP A N 1
ATOM 1020 C CA . TRP A 1 138 ? -11.799 1.744 14.596 1.00 82.25 138 TRP A CA 1
ATOM 1021 C C . TRP A 1 138 ? -10.430 2.382 14.829 1.00 82.25 138 TRP A C 1
ATOM 1023 O O . TRP A 1 138 ? -9.427 1.672 14.918 1.00 82.25 138 TRP A O 1
ATOM 1033 N N . GLN A 1 139 ? -10.390 3.710 14.919 1.00 81.50 139 GLN A N 1
ATOM 1034 C CA . GLN A 1 139 ? -9.179 4.455 15.213 1.00 81.50 139 GLN A CA 1
ATOM 1035 C C . GLN A 1 139 ? -8.786 4.264 16.681 1.00 81.50 139 GLN A C 1
ATOM 1037 O O . GLN A 1 139 ? -9.618 4.406 17.579 1.00 81.50 139 GLN A O 1
ATOM 1042 N N . ASN A 1 140 ? -7.508 3.982 16.929 1.00 77.25 140 ASN A N 1
ATOM 1043 C CA . ASN A 1 140 ? -6.943 4.065 18.279 1.00 77.25 140 ASN A CA 1
ATOM 1044 C C . ASN A 1 140 ? -6.820 5.527 18.722 1.00 77.25 140 ASN A C 1
ATOM 1046 O O . ASN A 1 140 ? -7.053 5.859 19.884 1.00 77.25 140 ASN A O 1
ATOM 1050 N N . GLU A 1 141 ? -6.476 6.393 17.771 1.00 79.94 141 GLU A N 1
ATOM 1051 C CA . GLU A 1 141 ? -6.270 7.822 17.963 1.00 79.94 141 GLU A CA 1
ATOM 1052 C C . GLU A 1 141 ? -6.904 8.606 16.805 1.00 79.94 141 GLU A C 1
ATOM 1054 O O . GLU A 1 141 ? -6.862 8.145 15.659 1.00 79.94 141 GLU A O 1
ATOM 1059 N N . PRO A 1 142 ? -7.496 9.789 17.061 1.00 89.19 142 PRO A N 1
ATOM 1060 C CA . PRO A 1 142 ? -8.091 10.598 16.006 1.00 89.19 142 PRO A CA 1
ATOM 1061 C C . PRO A 1 142 ? -7.101 10.884 14.874 1.00 89.19 142 PRO A C 1
ATOM 1063 O O . PRO A 1 142 ? -6.018 11.413 15.106 1.00 89.19 142 PRO A O 1
ATOM 1066 N N . GLY A 1 143 ? -7.504 10.570 13.643 1.00 86.19 143 GLY A N 1
ATOM 1067 C CA . GLY A 1 143 ? -6.675 10.797 12.454 1.00 86.19 143 GLY A CA 1
ATOM 1068 C C . GLY A 1 143 ? -5.772 9.624 12.069 1.00 86.19 143 GLY A C 1
ATOM 1069 O O . GLY A 1 143 ? -5.048 9.733 11.086 1.00 86.19 143 GLY A O 1
ATOM 1070 N N . GLU A 1 144 ? -5.837 8.497 12.781 1.00 84.06 144 GLU A N 1
ATOM 1071 C CA . GLU A 1 144 ? -5.154 7.271 12.368 1.00 84.06 144 GLU A CA 1
ATOM 1072 C C . GLU A 1 144 ? -5.606 6.830 10.962 1.00 84.06 144 GLU A C 1
ATOM 1074 O O . GLU A 1 144 ? -6.804 6.781 10.647 1.00 84.06 144 GLU A O 1
ATOM 1079 N N . ALA A 1 145 ? -4.632 6.488 10.121 1.00 89.25 145 ALA A N 1
ATOM 1080 C CA . ALA A 1 145 ? -4.835 6.039 8.754 1.00 89.25 145 ALA A CA 1
ATOM 1081 C C . ALA A 1 145 ? -3.917 4.857 8.419 1.00 89.25 145 ALA A C 1
ATOM 1083 O O . ALA A 1 145 ? -2.941 4.569 9.120 1.00 89.25 145 ALA A O 1
ATOM 1084 N N . VAL A 1 146 ? -4.238 4.172 7.323 1.00 87.94 146 VAL A N 1
ATOM 1085 C CA . VAL A 1 146 ? -3.298 3.280 6.647 1.00 87.94 146 VAL A CA 1
ATOM 1086 C C . VAL A 1 146 ? -2.597 4.081 5.562 1.00 87.94 146 VAL A C 1
ATOM 1088 O O . VAL A 1 146 ? -3.256 4.674 4.715 1.00 87.94 146 VAL A O 1
ATOM 1091 N N . TRP A 1 147 ? -1.272 4.075 5.560 1.00 88.69 147 TRP A N 1
ATOM 1092 C CA . TRP A 1 147 ? -0.477 4.720 4.526 1.00 88.69 147 TRP A CA 1
ATOM 1093 C C . TRP A 1 147 ? 0.155 3.663 3.635 1.00 88.69 147 TRP A C 1
ATOM 1095 O O . TRP A 1 147 ? 0.817 2.743 4.121 1.00 88.69 147 TRP A O 1
ATOM 1105 N N . LEU A 1 148 ? -0.037 3.805 2.330 1.00 88.62 148 LEU A N 1
ATOM 1106 C CA . LEU A 1 148 ? 0.754 3.105 1.330 1.00 88.62 148 LEU A CA 1
ATOM 1107 C C . LEU A 1 148 ? 1.918 4.017 0.976 1.00 88.62 148 LEU A C 1
ATOM 1109 O O . LEU A 1 148 ? 1.681 5.111 0.486 1.00 88.62 148 LEU A O 1
ATOM 1113 N N . ALA A 1 149 ? 3.150 3.593 1.211 1.00 88.00 149 ALA A N 1
ATOM 1114 C CA . ALA A 1 149 ? 4.337 4.348 0.845 1.00 88.00 149 ALA A CA 1
ATOM 1115 C C . ALA A 1 149 ? 5.170 3.526 -0.127 1.00 88.00 149 ALA A C 1
ATOM 1117 O O . ALA A 1 149 ? 5.424 2.352 0.118 1.00 88.00 149 ALA A O 1
ATOM 1118 N N . TRP A 1 150 ? 5.590 4.103 -1.241 1.00 88.88 150 TRP A N 1
ATOM 1119 C CA . TRP A 1 150 ? 6.334 3.357 -2.248 1.00 88.88 150 TRP A CA 1
ATOM 1120 C C . TRP A 1 150 ? 7.453 4.183 -2.846 1.00 88.88 150 TRP A C 1
ATOM 1122 O O . TRP A 1 150 ? 7.459 5.415 -2.798 1.00 88.88 150 TRP A O 1
ATOM 1132 N N . GLY A 1 151 ? 8.396 3.466 -3.435 1.00 86.44 151 GLY A N 1
ATOM 1133 C CA . GLY A 1 151 ? 9.461 4.039 -4.230 1.00 86.44 151 GLY A CA 1
ATOM 1134 C C . GLY A 1 151 ? 10.126 2.976 -5.082 1.00 86.44 151 GLY A C 1
ATOM 1135 O O . GLY A 1 151 ? 9.927 1.768 -4.896 1.00 86.44 151 GLY A O 1
ATOM 1136 N N . GLY A 1 152 ? 10.910 3.442 -6.038 1.00 81.75 152 GLY A N 1
ATOM 1137 C CA . GLY A 1 152 ? 11.732 2.602 -6.882 1.00 81.75 152 GLY A CA 1
ATOM 1138 C C . GLY A 1 152 ? 13.185 3.048 -6.831 1.00 81.75 152 GLY A C 1
ATOM 1139 O O . GLY A 1 152 ? 13.475 4.242 -6.835 1.00 81.75 152 GLY A O 1
ATOM 1140 N N . ARG A 1 153 ? 14.113 2.093 -6.880 1.00 78.94 153 ARG A N 1
ATOM 1141 C CA . ARG A 1 153 ? 15.532 2.365 -7.130 1.00 78.94 153 ARG A CA 1
ATOM 1142 C C . ARG A 1 153 ? 15.930 1.864 -8.509 1.00 78.94 153 ARG A C 1
ATOM 1144 O O . ARG A 1 153 ? 15.732 0.690 -8.818 1.00 78.94 153 ARG A O 1
ATOM 1151 N N . ALA A 1 154 ? 16.555 2.715 -9.315 1.00 76.94 154 ALA A N 1
ATOM 1152 C CA . ALA A 1 154 ? 17.135 2.286 -10.584 1.00 76.94 154 ALA A CA 1
ATOM 1153 C C . ALA A 1 154 ? 18.275 1.276 -10.348 1.00 76.94 154 ALA A C 1
ATOM 1155 O O . ALA A 1 154 ? 19.200 1.529 -9.569 1.00 76.94 154 ALA A O 1
ATOM 1156 N N . ARG A 1 155 ? 18.248 0.132 -11.040 1.00 68.69 155 ARG A N 1
ATOM 1157 C CA . ARG A 1 155 ? 19.295 -0.895 -10.926 1.00 68.69 155 ARG A CA 1
ATOM 1158 C C . ARG A 1 155 ? 20.653 -0.324 -11.329 1.00 68.69 155 ARG A C 1
ATOM 1160 O O . ARG A 1 155 ? 20.811 0.212 -12.422 1.00 68.69 155 ARG A O 1
ATOM 1167 N N . GLY A 1 156 ? 21.643 -0.462 -10.446 1.00 68.06 156 GLY A N 1
ATOM 1168 C CA . GLY A 1 156 ? 22.998 0.050 -10.680 1.00 68.06 156 GLY A CA 1
ATOM 1169 C C . GLY A 1 156 ? 23.133 1.575 -10.578 1.00 68.06 156 GLY A C 1
ATOM 1170 O O . GLY A 1 156 ? 24.122 2.116 -11.065 1.00 68.06 156 GLY A O 1
ATOM 1171 N N . SER A 1 157 ? 22.162 2.266 -9.970 1.00 66.06 157 SER A N 1
ATOM 1172 C CA . SER A 1 157 ? 22.175 3.719 -9.771 1.00 66.06 157 SER A CA 1
ATOM 1173 C C . SER A 1 157 ? 21.639 4.108 -8.384 1.00 66.06 157 SER A C 1
ATOM 1175 O O . SER A 1 157 ? 21.037 3.299 -7.672 1.00 66.06 157 SER A O 1
ATOM 1177 N N . ASP A 1 158 ? 21.866 5.364 -8.003 1.00 63.72 158 ASP A N 1
ATOM 1178 C CA . ASP A 1 158 ? 21.350 5.982 -6.773 1.00 63.72 158 ASP A CA 1
ATOM 1179 C C . ASP A 1 158 ? 20.094 6.837 -7.028 1.00 63.72 158 ASP A C 1
ATOM 1181 O O . ASP A 1 158 ? 19.620 7.538 -6.139 1.00 63.72 158 ASP A O 1
ATOM 1185 N N . ILE A 1 159 ? 19.539 6.787 -8.246 1.00 60.97 159 ILE A N 1
ATOM 1186 C CA . ILE A 1 159 ? 18.282 7.462 -8.588 1.00 60.97 159 ILE A CA 1
ATOM 1187 C C . ILE A 1 159 ? 17.109 6.748 -7.905 1.00 60.97 159 ILE A C 1
ATOM 1189 O O . ILE A 1 159 ? 16.931 5.536 -8.071 1.00 60.97 159 ILE A O 1
ATOM 1193 N N . ILE A 1 160 ? 16.299 7.535 -7.191 1.00 65.50 160 ILE A N 1
ATOM 1194 C CA . ILE A 1 160 ? 15.065 7.115 -6.522 1.00 65.50 160 ILE A CA 1
ATOM 1195 C C . ILE A 1 160 ? 13.878 7.797 -7.216 1.00 65.50 160 ILE A C 1
ATOM 1197 O O . ILE A 1 160 ? 13.943 8.995 -7.510 1.00 65.50 160 ILE A O 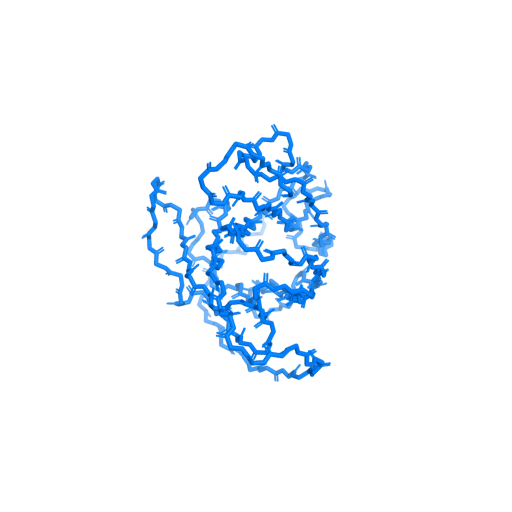1
ATOM 1201 N N . TYR A 1 161 ? 12.836 7.017 -7.499 1.00 57.12 161 TYR A N 1
ATOM 1202 C CA . TYR A 1 161 ? 11.569 7.435 -8.106 1.00 57.12 161 TYR A CA 1
ATOM 1203 C C . TYR A 1 161 ? 10.391 7.124 -7.194 1.00 57.12 161 TYR A C 1
ATOM 1205 O O . TYR A 1 161 ? 10.520 6.226 -6.331 1.00 57.12 161 TYR A O 1
#

pLDDT: mean 70.48, std 20.22, range [20.88, 94.69]

Sequence (161 aa):
MDARRFGRGSTVVALLSVIAGCADDRSVMEIRARAPIDSEDGLAGIRVLLNETLYGARDFAPGEGGLPRVRADVPSDGFLRIDLVLYQGGEVVAGGGASIAMQGNFEWGLDVFRQIEDPLDTCMGCFRTEMIPIGAAWQNEPGEAVWLAWGGRARGSDIIY

Secondary structure (DSSP, 8-state):
----------------------SS-EEEEEEEE-S-TTSTTTTTTEEEEETTEEEEGGG-EE-GGG-EEEEEEEESSEEEEEEEEEEETTEEEEEEEEEEEE-TTEEEEEEEEEESS-GGGTSTT--EEEEEEPPGGG-SSTT-EEEEEEEEEETTS--B-